Protein AF-A0A2N2INS2-F1 (afdb_monomer)

Sequence (76 aa):
DLMALAIGDRLVIDGQVVLEVTQIGKECHNAGCAIKKATGDCIMPKEGIFTKVIHGGVVKAGLAIEIERITQRQHG

Structure (mmCIF, N/CA/C/O backbone):
data_AF-A0A2N2INS2-F1
#
_entry.id   AF-A0A2N2INS2-F1
#
loop_
_atom_site.group_PDB
_atom_site.id
_atom_site.type_symbol
_atom_site.label_atom_id
_atom_site.label_alt_id
_atom_site.label_comp_id
_atom_site.label_asym_id
_atom_site.label_entity_id
_atom_site.label_seq_id
_atom_site.pdbx_PDB_ins_code
_atom_site.Cartn_x
_atom_site.Cartn_y
_atom_site.Cartn_z
_atom_site.occupancy
_atom_site.B_iso_or_equiv
_atom_site.auth_seq_id
_atom_site.auth_comp_id
_atom_site.auth_asym_id
_atom_site.auth_atom_id
_atom_site.pdbx_PDB_model_num
ATOM 1 N N . ASP A 1 1 ? -6.612 -10.502 -2.539 1.00 65.12 1 ASP A N 1
ATOM 2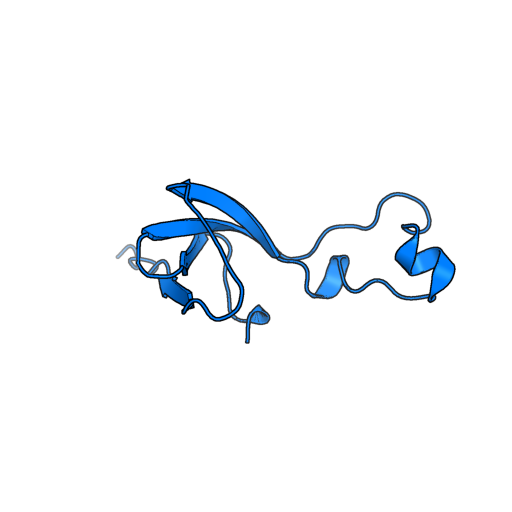 C CA . ASP A 1 1 ? -5.832 -9.964 -3.662 1.00 65.12 1 ASP A CA 1
ATOM 3 C C . ASP A 1 1 ? -5.768 -8.449 -3.513 1.00 65.12 1 ASP A C 1
ATOM 5 O O . ASP A 1 1 ? -6.819 -7.821 -3.447 1.00 65.12 1 ASP A O 1
ATOM 9 N N . LEU A 1 2 ? -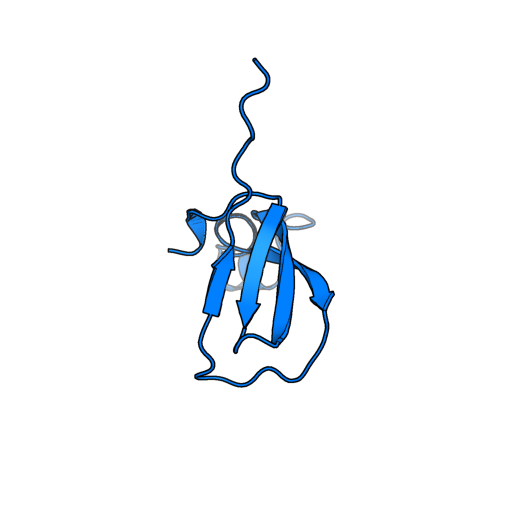4.564 -7.891 -3.364 1.00 70.50 2 LEU A N 1
ATOM 10 C CA . LEU A 1 2 ? -4.343 -6.446 -3.224 1.00 70.50 2 LEU A CA 1
ATOM 11 C C . LEU A 1 2 ? -4.634 -5.696 -4.535 1.00 70.50 2 LEU A C 1
ATOM 13 O O . LEU A 1 2 ? -4.983 -4.522 -4.489 1.00 70.50 2 LEU A O 1
ATOM 17 N N . MET A 1 3 ? -4.573 -6.373 -5.688 1.00 66.69 3 MET A N 1
ATOM 18 C CA . MET A 1 3 ? -4.859 -5.778 -7.001 1.00 66.69 3 MET A CA 1
ATOM 19 C C . MET A 1 3 ? -6.330 -5.379 -7.181 1.00 66.69 3 MET A C 1
ATOM 21 O O . MET A 1 3 ? -6.657 -4.628 -8.094 1.00 66.69 3 MET A O 1
ATOM 25 N N . ALA A 1 4 ? -7.223 -5.853 -6.308 1.00 81.69 4 ALA A N 1
ATOM 26 C CA . ALA A 1 4 ? -8.638 -5.487 -6.321 1.00 81.69 4 ALA A CA 1
ATOM 27 C C . ALA A 1 4 ? -8.941 -4.152 -5.611 1.00 81.69 4 ALA A C 1
ATOM 29 O O . ALA A 1 4 ? -10.105 -3.750 -5.571 1.00 81.69 4 ALA A O 1
ATOM 30 N N . LEU A 1 5 ? -7.934 -3.507 -5.013 1.00 88.19 5 LEU A N 1
ATOM 31 C CA . LEU A 1 5 ? -8.082 -2.209 -4.357 1.00 88.19 5 LEU A CA 1
ATOM 32 C C . LEU A 1 5 ? -8.174 -1.089 -5.394 1.00 88.19 5 LEU A C 1
ATOM 34 O O . LEU A 1 5 ? -7.436 -1.079 -6.377 1.00 88.19 5 LEU A O 1
ATOM 38 N N . ALA A 1 6 ? -9.046 -0.120 -5.142 1.00 91.62 6 ALA A N 1
ATOM 39 C CA . ALA A 1 6 ? -9.137 1.115 -5.906 1.00 91.62 6 ALA A CA 1
ATOM 40 C C . ALA A 1 6 ? -8.459 2.277 -5.165 1.00 91.62 6 ALA A C 1
ATOM 42 O O . ALA A 1 6 ? -8.338 2.280 -3.940 1.00 91.62 6 ALA A O 1
ATOM 43 N N . ILE A 1 7 ? -8.051 3.310 -5.910 1.00 93.38 7 ILE A N 1
ATOM 44 C CA . ILE A 1 7 ? -7.651 4.587 -5.304 1.00 93.38 7 ILE A CA 1
ATOM 45 C C . ILE A 1 7 ? -8.828 5.120 -4.479 1.00 93.38 7 ILE A C 1
ATOM 47 O O . ILE A 1 7 ? -9.930 5.262 -5.001 1.00 93.38 7 ILE A O 1
ATOM 51 N N . GLY A 1 8 ? -8.570 5.425 -3.209 1.00 94.88 8 GLY A N 1
ATOM 52 C CA . GLY A 1 8 ? -9.551 5.869 -2.223 1.00 94.88 8 GLY A CA 1
ATOM 53 C C . GLY A 1 8 ? -10.090 4.766 -1.306 1.00 94.88 8 GLY A C 1
ATOM 54 O O . GLY A 1 8 ? -10.648 5.102 -0.261 1.00 94.88 8 GLY A O 1
ATOM 55 N N . ASP A 1 9 ? -9.888 3.482 -1.625 1.00 95.62 9 ASP A N 1
ATOM 56 C CA . ASP A 1 9 ? -10.166 2.402 -0.670 1.00 95.62 9 ASP A CA 1
ATOM 57 C C . ASP A 1 9 ? -9.279 2.552 0.570 1.00 95.62 9 ASP A C 1
ATOM 59 O O . ASP A 1 9 ? -8.162 3.083 0.505 1.00 95.62 9 ASP A O 1
ATOM 63 N N . ARG A 1 10 ? -9.767 2.067 1.715 1.00 96.00 10 ARG A N 1
ATOM 64 C CA . ARG A 1 10 ? -9.023 2.113 2.974 1.00 96.00 10 ARG A CA 1
ATOM 65 C C . ARG A 1 10 ? -8.678 0.724 3.470 1.00 96.00 10 ARG A C 1
ATOM 67 O O . ARG A 1 10 ? -9.496 -0.190 3.444 1.00 96.00 10 ARG A O 1
ATOM 74 N N . LEU A 1 11 ? -7.451 0.604 3.953 1.00 95.50 11 LEU A N 1
ATOM 75 C CA . LEU A 1 11 ? -6.953 -0.535 4.700 1.00 95.50 11 LEU A CA 1
ATOM 76 C C . LEU A 1 11 ? -7.016 -0.183 6.181 1.00 95.50 11 LEU A C 1
ATOM 78 O O . LEU A 1 11 ? -6.349 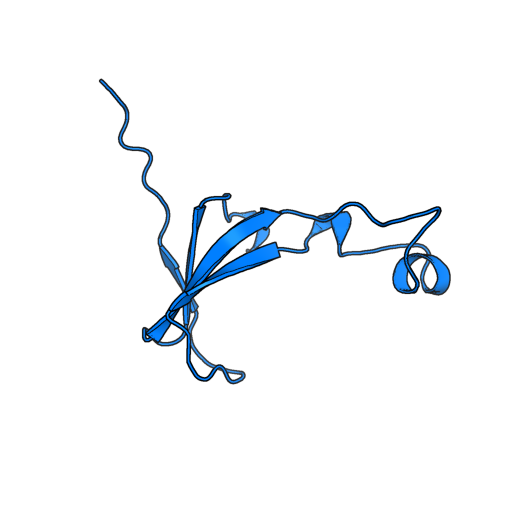0.757 6.625 1.00 95.50 11 LEU A O 1
ATOM 82 N N . VAL A 1 12 ? -7.812 -0.939 6.926 1.00 96.50 12 VAL A N 1
ATOM 83 C CA . VAL A 1 12 ? -7.941 -0.814 8.376 1.00 96.50 12 VAL A CA 1
ATOM 84 C C . VAL A 1 12 ? -7.170 -1.960 9.013 1.00 96.50 12 VAL A C 1
ATOM 86 O O . VAL A 1 12 ? -7.493 -3.126 8.801 1.00 96.50 12 VAL A O 1
ATOM 89 N N . ILE A 1 13 ? -6.118 -1.639 9.760 1.00 97.12 13 ILE A N 1
ATOM 90 C CA . ILE A 1 13 ? -5.250 -2.626 10.405 1.00 97.12 13 ILE A CA 1
ATOM 91 C C . ILE A 1 13 ? -5.598 -2.679 11.890 1.00 97.12 13 ILE A C 1
ATOM 93 O O . ILE A 1 13 ? -5.491 -1.668 12.592 1.00 97.12 13 ILE A O 1
ATOM 97 N N . ASP A 1 14 ? -6.018 -3.861 12.345 1.00 96.62 14 ASP A N 1
ATOM 98 C CA . ASP A 1 14 ? -6.415 -4.154 13.733 1.00 96.62 14 ASP A CA 1
ATOM 99 C C . ASP A 1 14 ? -7.442 -3.156 14.311 1.00 96.62 14 ASP A C 1
ATOM 101 O O . ASP A 1 14 ? -7.406 -2.805 15.488 1.00 96.62 14 ASP A O 1
ATOM 105 N N . GLY A 1 15 ? -8.325 -2.622 13.457 1.00 94.69 15 GLY A N 1
ATOM 106 C CA . GLY A 1 15 ? -9.350 -1.642 13.839 1.00 94.69 15 GLY A CA 1
ATOM 107 C C . GLY A 1 15 ? -8.829 -0.257 14.252 1.00 94.69 15 GLY A C 1
ATOM 108 O O . GLY A 1 15 ? -9.622 0.571 14.694 1.00 94.69 15 GLY A O 1
ATOM 109 N N . GLN A 1 16 ? -7.522 0.011 14.139 1.00 95.25 16 GLN A N 1
ATOM 110 C CA . GLN A 1 16 ? -6.904 1.244 14.646 1.00 95.25 16 GLN A CA 1
ATOM 111 C C . GLN A 1 16 ? -6.201 2.048 13.557 1.00 95.25 16 GLN A C 1
ATOM 113 O O . GLN A 1 16 ? -6.475 3.234 13.385 1.00 95.25 16 GLN A O 1
ATOM 118 N N . VAL A 1 17 ? -5.281 1.426 12.818 1.00 98.19 17 VAL A N 1
ATOM 119 C CA 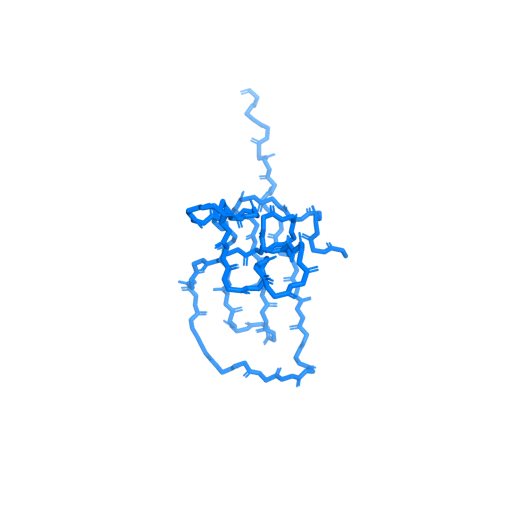. VAL A 1 17 ? -4.502 2.138 11.798 1.00 98.19 17 VAL A CA 1
ATOM 120 C C . VAL A 1 17 ? -5.305 2.186 10.511 1.00 98.19 17 VAL A C 1
ATOM 122 O O . VAL A 1 17 ? -5.755 1.151 10.028 1.00 98.19 17 VAL A O 1
ATOM 125 N N . VAL A 1 18 ? -5.453 3.377 9.935 1.00 97.75 18 VAL A N 1
ATOM 126 C CA . VAL A 1 18 ? -6.218 3.583 8.701 1.00 97.75 18 VAL A CA 1
ATOM 127 C C . VAL A 1 18 ? -5.306 4.157 7.630 1.00 97.75 18 VAL A C 1
ATOM 129 O O . VAL A 1 18 ? -4.756 5.253 7.787 1.00 97.75 18 VAL A O 1
ATOM 132 N N . LEU A 1 19 ? -5.169 3.424 6.529 1.00 97.62 19 LEU A N 1
ATOM 133 C CA . LEU A 1 19 ? -4.376 3.799 5.363 1.00 97.62 19 LEU A CA 1
ATOM 134 C C . LEU A 1 19 ? -5.291 3.925 4.144 1.00 97.62 19 LEU A C 1
ATOM 136 O O . LEU A 1 19 ? -6.002 2.988 3.814 1.00 97.62 19 LEU A O 1
ATOM 140 N N . GLU A 1 20 ? -5.270 5.062 3.460 1.00 97.12 20 GLU A N 1
ATOM 141 C CA . GLU A 1 20 ? -6.072 5.309 2.254 1.00 97.12 20 GLU A CA 1
ATOM 142 C C . GLU A 1 20 ? -5.201 5.138 1.014 1.00 97.12 20 GLU A C 1
ATOM 144 O O . GLU A 1 20 ? -4.143 5.762 0.924 1.00 97.12 20 GLU A O 1
ATOM 149 N N . VAL A 1 21 ? -5.627 4.306 0.065 1.00 95.25 21 VAL A N 1
ATOM 150 C CA . VAL A 1 21 ? -4.897 4.063 -1.183 1.00 95.25 21 VAL A CA 1
ATOM 151 C C . VAL A 1 21 ? -4.876 5.335 -2.022 1.00 95.25 21 VAL A C 1
ATOM 153 O O . VAL A 1 21 ? -5.918 5.880 -2.374 1.00 95.25 21 VAL A O 1
ATOM 156 N N . THR A 1 22 ? -3.683 5.801 -2.377 1.00 94.38 22 THR A N 1
ATOM 157 C CA . THR A 1 22 ? -3.484 7.005 -3.197 1.00 94.38 22 THR A CA 1
ATOM 158 C C . THR A 1 22 ? -2.911 6.694 -4.571 1.00 94.38 22 THR A C 1
ATOM 160 O O . THR A 1 22 ? -3.088 7.488 -5.492 1.00 94.38 22 THR A O 1
ATOM 163 N N . GLN A 1 23 ? -2.231 5.556 -4.726 1.00 92.12 23 GLN A N 1
ATOM 164 C CA . GLN A 1 23 ? -1.607 5.174 -5.988 1.00 92.12 23 GLN A CA 1
ATOM 165 C C . GLN A 1 23 ? -1.462 3.654 -6.097 1.00 92.12 23 GLN A C 1
ATOM 167 O O . GLN A 1 23 ? -1.136 2.982 -5.116 1.00 92.12 23 GLN A O 1
ATOM 172 N N . ILE A 1 24 ? -1.653 3.137 -7.312 1.00 89.94 24 ILE A N 1
ATOM 173 C CA . ILE A 1 24 ? -1.423 1.738 -7.683 1.00 89.94 24 ILE A CA 1
ATOM 174 C C . ILE A 1 24 ? -0.353 1.716 -8.771 1.00 89.94 24 ILE A C 1
ATOM 176 O O . ILE A 1 24 ? -0.461 2.419 -9.775 1.00 89.94 24 ILE A O 1
ATOM 180 N N . GLY A 1 25 ? 0.692 0.931 -8.544 1.00 87.25 25 GLY A N 1
ATOM 181 C CA . GLY A 1 25 ? 1.926 0.955 -9.311 1.00 87.25 25 GLY A CA 1
ATOM 182 C C . GLY A 1 25 ? 2.725 2.237 -9.078 1.00 87.25 25 GLY A C 1
ATOM 183 O O . GLY A 1 25 ? 2.226 3.255 -8.602 1.00 87.25 25 GLY A O 1
ATOM 184 N N . LYS A 1 26 ? 4.009 2.215 -9.421 1.00 82.25 26 LYS A N 1
ATOM 185 C CA . LYS A 1 26 ? 4.827 3.426 -9.533 1.00 82.25 26 LYS A CA 1
ATOM 186 C C . LYS A 1 26 ? 5.762 3.316 -10.717 1.00 82.25 26 LYS A C 1
ATOM 188 O O . LYS A 1 26 ? 6.487 2.327 -10.835 1.00 82.25 26 LYS A O 1
ATOM 193 N N . GLU A 1 27 ? 5.787 4.351 -11.551 1.00 77.81 27 GLU A N 1
ATOM 194 C CA . GLU A 1 27 ? 6.768 4.444 -12.627 1.00 77.81 27 GLU A CA 1
ATOM 195 C C . GLU A 1 27 ? 8.183 4.301 -12.058 1.00 77.81 27 GLU A C 1
ATOM 197 O O . GLU A 1 27 ? 8.584 4.974 -11.104 1.00 77.81 27 GLU A O 1
ATOM 202 N N . CYS A 1 28 ? 8.952 3.374 -12.625 1.00 75.38 28 CYS A N 1
ATOM 203 C CA . CYS A 1 28 ? 10.360 3.256 -12.284 1.00 75.38 28 CYS A CA 1
ATOM 204 C C . CYS A 1 28 ? 11.108 4.464 -12.844 1.00 75.38 28 CYS A C 1
ATOM 206 O O . CYS A 1 28 ? 11.022 4.753 -14.032 1.00 75.38 28 CYS A O 1
ATOM 208 N N . HIS A 1 29 ? 11.882 5.139 -12.000 1.00 69.56 29 HIS A N 1
ATOM 209 C CA . HIS A 1 29 ? 12.672 6.286 -12.433 1.00 69.56 29 HIS A CA 1
ATOM 210 C C . HIS A 1 29 ? 13.874 5.831 -13.295 1.00 69.56 29 HIS A C 1
ATOM 212 O O . HIS A 1 29 ? 14.468 4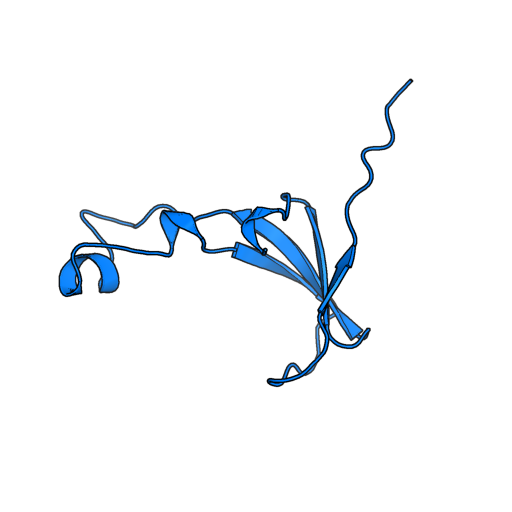.777 -13.029 1.00 69.56 29 HIS A O 1
ATOM 218 N N . ASN A 1 30 ? 14.293 6.668 -14.259 1.00 64.06 30 ASN A N 1
ATOM 219 C CA . ASN A 1 30 ? 15.431 6.447 -15.174 1.00 64.06 30 ASN A CA 1
ATOM 220 C C . ASN A 1 30 ? 15.288 5.178 -16.049 1.00 64.06 30 ASN A C 1
ATOM 222 O O . ASN A 1 30 ? 14.228 4.567 -16.114 1.00 64.06 30 ASN A O 1
ATOM 226 N N . ALA A 1 31 ? 16.372 4.724 -16.694 1.00 68.44 31 ALA A N 1
ATOM 227 C CA . ALA A 1 31 ? 16.415 3.453 -17.440 1.00 68.44 31 ALA A CA 1
ATOM 228 C C . ALA A 1 31 ? 16.120 2.186 -16.582 1.00 68.44 31 ALA A C 1
ATOM 230 O O . ALA A 1 31 ? 16.144 1.068 -17.093 1.00 68.44 31 ALA A O 1
ATOM 231 N N . GLY A 1 32 ? 15.842 2.338 -15.279 1.00 68.38 32 GLY A N 1
ATOM 232 C CA . GLY A 1 32 ? 15.493 1.276 -14.334 1.00 68.38 32 GLY A CA 1
ATOM 233 C C . GLY A 1 32 ? 15.968 1.578 -12.908 1.00 68.38 32 GLY A C 1
ATOM 234 O O . GLY A 1 32 ? 17.056 2.129 -12.714 1.00 68.38 32 GLY A O 1
ATOM 235 N N . CYS A 1 33 ? 15.175 1.198 -11.899 1.00 78.62 33 CYS A N 1
ATOM 236 C CA . CYS A 1 33 ? 15.575 1.269 -10.488 1.00 78.62 33 CYS A CA 1
ATOM 237 C C . CYS A 1 33 ? 16.654 0.215 -10.155 1.00 78.62 33 CYS A C 1
ATOM 239 O O . CYS A 1 33 ? 16.917 -0.680 -10.958 1.00 78.62 33 CYS A O 1
ATOM 241 N N . ALA A 1 34 ? 17.272 0.296 -8.969 1.00 82.81 34 ALA A N 1
ATOM 242 C CA . ALA A 1 34 ? 18.312 -0.654 -8.548 1.00 82.81 34 ALA A CA 1
ATOM 243 C C . ALA A 1 34 ? 17.844 -2.120 -8.621 1.00 82.81 34 ALA A C 1
ATOM 245 O O . ALA A 1 34 ? 18.603 -2.977 -9.060 1.00 82.81 34 ALA A O 1
ATOM 246 N N . ILE A 1 35 ? 16.572 -2.378 -8.287 1.00 79.94 35 ILE A N 1
ATOM 247 C CA . ILE A 1 35 ? 15.957 -3.708 -8.389 1.00 79.94 35 ILE A CA 1
ATOM 248 C C . ILE A 1 35 ? 15.917 -4.154 -9.855 1.00 79.94 35 ILE A C 1
ATOM 250 O O . ILE A 1 35 ? 16.531 -5.158 -10.188 1.00 79.94 35 ILE A O 1
ATOM 254 N N . LYS A 1 36 ? 15.312 -3.358 -10.753 1.00 81.94 36 LYS A N 1
ATOM 255 C CA . LYS A 1 36 ? 15.232 -3.673 -12.192 1.00 81.94 36 LYS A CA 1
ATOM 256 C C . LYS A 1 36 ? 16.607 -3.906 -12.818 1.00 81.94 36 LYS A C 1
ATOM 258 O O . LYS A 1 36 ? 16.756 -4.767 -13.672 1.00 81.94 36 LYS A O 1
ATOM 263 N N . LYS A 1 37 ? 17.613 -3.128 -12.415 1.00 81.69 37 LYS A N 1
ATOM 264 C CA . LYS A 1 37 ? 18.988 -3.283 -12.907 1.00 81.69 37 LYS A CA 1
ATOM 265 C C . LYS A 1 37 ? 19.631 -4.588 -12.438 1.00 81.69 37 LYS A C 1
ATOM 267 O O . LYS A 1 37 ? 20.398 -5.170 -13.191 1.00 81.69 37 LYS A O 1
ATOM 272 N N . ALA A 1 38 ? 19.330 -5.028 -11.218 1.00 83.69 38 ALA A N 1
ATOM 273 C CA . ALA A 1 38 ? 19.880 -6.253 -10.651 1.00 83.69 38 ALA A CA 1
ATOM 274 C C . ALA A 1 38 ? 19.168 -7.519 -11.155 1.00 83.69 38 ALA A C 1
ATOM 276 O O . ALA A 1 38 ? 19.817 -8.536 -11.370 1.00 83.69 38 ALA A O 1
ATOM 277 N N . THR A 1 39 ? 17.847 -7.467 -11.338 1.00 84.31 39 THR A N 1
ATOM 278 C CA . THR A 1 39 ? 17.016 -8.652 -11.622 1.00 84.31 39 THR A CA 1
ATOM 279 C C . THR A 1 39 ? 16.422 -8.670 -13.031 1.00 84.31 39 THR A C 1
ATOM 281 O O . THR A 1 39 ? 15.837 -9.670 -13.431 1.00 84.31 39 THR A O 1
ATOM 284 N N . GLY A 1 40 ? 16.517 -7.570 -13.781 1.00 83.94 40 GLY A N 1
ATOM 285 C CA . GLY A 1 40 ? 15.860 -7.386 -15.080 1.00 83.94 40 GLY A CA 1
ATOM 286 C C . GLY A 1 40 ? 14.383 -6.976 -14.995 1.00 83.94 40 GLY A C 1
ATOM 287 O O . GLY A 1 40 ? 13.853 -6.433 -15.964 1.00 83.94 40 GLY A O 1
ATOM 288 N N . ASP A 1 41 ? 13.727 -7.153 -13.842 1.00 80.81 41 ASP A N 1
ATOM 289 C CA . ASP A 1 41 ? 12.305 -6.847 -13.644 1.00 80.81 41 ASP A CA 1
ATOM 290 C C . ASP A 1 41 ? 12.050 -6.094 -12.331 1.00 80.81 41 ASP A C 1
ATOM 292 O O . ASP A 1 41 ? 12.771 -6.235 -11.345 1.00 80.81 41 ASP A O 1
ATOM 296 N N . CYS A 1 42 ? 11.007 -5.269 -12.302 1.00 81.94 42 CYS A N 1
ATOM 297 C CA . CYS A 1 42 ? 10.589 -4.582 -11.090 1.00 81.94 42 CYS A CA 1
ATOM 298 C C . CYS A 1 42 ? 9.109 -4.812 -10.834 1.00 81.94 42 CYS A C 1
ATOM 300 O O . CYS A 1 42 ? 8.267 -4.534 -11.685 1.00 81.94 42 CYS A O 1
ATOM 302 N N . ILE A 1 43 ? 8.809 -5.256 -9.617 1.00 82.31 43 ILE A N 1
ATOM 303 C CA . ILE A 1 43 ? 7.443 -5.468 -9.148 1.00 82.31 43 ILE A CA 1
ATOM 304 C C . ILE A 1 43 ? 6.729 -4.145 -8.831 1.00 82.31 43 ILE A C 1
ATOM 306 O O . ILE A 1 43 ? 5.512 -4.060 -8.928 1.00 82.31 43 ILE A O 1
ATOM 310 N N . MET A 1 44 ? 7.478 -3.077 -8.520 1.00 83.69 44 MET A N 1
ATOM 311 C CA . MET A 1 44 ? 6.913 -1.798 -8.066 1.00 83.69 44 MET A CA 1
ATOM 312 C C . MET A 1 44 ? 5.964 -1.120 -9.070 1.00 83.69 44 MET A C 1
ATOM 314 O O . MET A 1 44 ? 4.921 -0.641 -8.629 1.00 83.69 44 MET A O 1
ATOM 318 N N . PRO A 1 45 ? 6.249 -1.074 -10.388 1.00 82.75 45 PRO A N 1
ATOM 319 C CA . PRO A 1 45 ? 5.282 -0.599 -11.378 1.00 82.75 45 PRO A CA 1
ATOM 320 C C . PRO A 1 45 ? 4.024 -1.458 -11.489 1.00 82.75 45 PRO A C 1
ATOM 322 O O . PRO A 1 45 ? 2.992 -0.937 -11.890 1.00 82.75 45 PRO A O 1
ATOM 325 N N . LYS A 1 46 ? 4.119 -2.754 -11.176 1.00 80.56 46 LYS A N 1
ATOM 326 C CA . LYS A 1 46 ? 3.058 -3.732 -11.434 1.00 80.56 46 LYS A CA 1
ATOM 327 C C . LYS A 1 46 ? 2.114 -3.887 -10.246 1.00 80.56 46 LYS A C 1
ATOM 329 O O . LYS A 1 46 ? 0.909 -3.890 -10.436 1.00 80.56 46 LYS A O 1
ATOM 334 N N . GLU A 1 47 ? 2.664 -3.993 -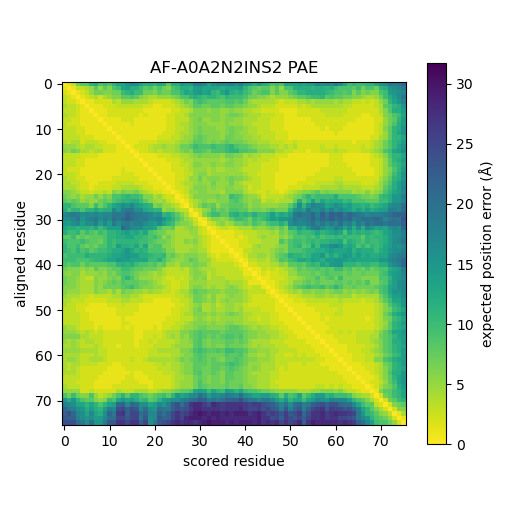9.038 1.00 83.62 47 GLU A N 1
ATOM 335 C CA . GLU A 1 47 ? 1.900 -4.430 -7.861 1.00 83.62 47 GLU A CA 1
ATOM 336 C C . GLU A 1 47 ? 2.038 -3.505 -6.644 1.00 83.62 47 GLU A C 1
ATOM 338 O O . GLU A 1 47 ? 1.375 -3.709 -5.629 1.00 83.62 47 GLU A O 1
ATOM 343 N N . GLY A 1 48 ? 2.903 -2.488 -6.706 1.00 87.31 48 GLY A N 1
ATOM 344 C CA . GLY A 1 48 ? 3.114 -1.587 -5.574 1.00 87.31 48 GLY A CA 1
ATOM 345 C C . GLY A 1 48 ? 1.855 -0.785 -5.246 1.00 87.31 48 GLY A C 1
ATOM 346 O O . GLY A 1 48 ? 1.297 -0.144 -6.127 1.00 87.31 48 GLY A O 1
ATOM 347 N N . ILE A 1 49 ? 1.435 -0.761 -3.983 1.00 90.88 49 ILE A N 1
ATOM 348 C CA . ILE A 1 49 ? 0.335 0.092 -3.515 1.00 90.88 49 ILE A CA 1
ATOM 349 C C . ILE A 1 49 ? 0.900 1.135 -2.568 1.00 90.88 49 ILE A C 1
ATOM 351 O O . ILE A 1 49 ? 1.673 0.819 -1.663 1.00 90.88 49 ILE A O 1
ATOM 355 N N . PHE A 1 50 ? 0.512 2.385 -2.785 1.00 92.31 50 PHE A N 1
ATOM 356 C CA . PHE A 1 50 ? 0.911 3.501 -1.945 1.00 92.31 50 PHE A CA 1
ATOM 357 C C . PHE A 1 50 ? -0.311 4.074 -1.261 1.00 92.31 50 PHE A C 1
ATOM 359 O O . PHE A 1 50 ? -1.388 4.184 -1.851 1.00 92.31 50 PHE A O 1
ATOM 366 N N . THR A 1 51 ? -0.117 4.445 -0.004 1.00 95.69 51 THR A N 1
ATOM 367 C CA . 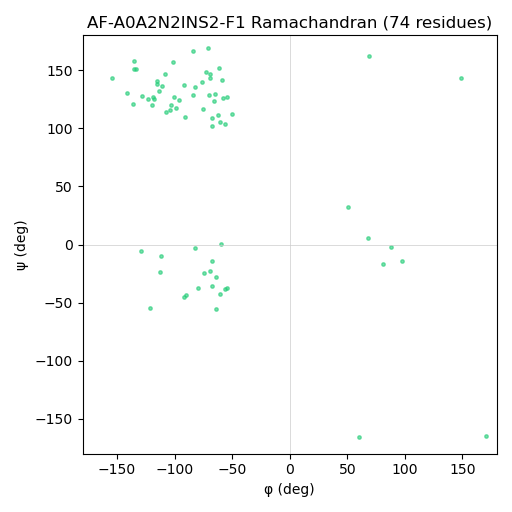THR A 1 51 ? -1.191 4.906 0.855 1.00 95.69 51 THR A CA 1
ATOM 368 C C . THR A 1 51 ? -0.797 6.163 1.608 1.00 95.69 51 THR A C 1
ATOM 370 O O . THR A 1 51 ? 0.363 6.354 1.975 1.00 95.69 51 THR A O 1
ATOM 373 N N . LYS A 1 52 ? -1.791 6.979 1.922 1.00 97.19 52 LYS A N 1
ATOM 374 C CA . LYS A 1 52 ? -1.726 8.073 2.889 1.00 97.19 52 LYS A CA 1
ATOM 375 C C . LYS A 1 52 ? -2.168 7.552 4.257 1.00 97.19 52 LYS A C 1
ATOM 377 O O . LYS A 1 52 ? -3.167 6.844 4.351 1.00 97.19 52 LYS A O 1
ATOM 382 N N . VAL A 1 53 ? -1.460 7.934 5.318 1.00 97.81 53 VAL A N 1
ATOM 383 C CA . VAL A 1 53 ? -1.886 7.636 6.693 1.00 97.81 53 VAL A CA 1
ATOM 384 C C . VAL A 1 53 ? -3.040 8.568 7.060 1.00 97.81 53 VAL A C 1
ATOM 386 O O . VAL A 1 53 ? -2.864 9.785 7.093 1.00 97.81 53 VAL A O 1
ATOM 389 N N . ILE A 1 54 ? -4.219 8.001 7.313 1.00 98.00 54 ILE A N 1
ATOM 390 C CA . ILE A 1 54 ? -5.397 8.726 7.814 1.00 98.00 54 ILE A CA 1
ATOM 391 C C . ILE A 1 54 ? -5.407 8.712 9.338 1.00 98.00 54 ILE A C 1
ATOM 393 O O . ILE A 1 54 ? -5.645 9.741 9.966 1.00 98.00 54 ILE A O 1
ATOM 397 N N . HIS A 1 55 ? -5.099 7.554 9.923 1.00 98.00 55 HIS A N 1
ATOM 398 C CA . HIS A 1 55 ? -4.926 7.380 11.358 1.00 98.00 55 HIS A CA 1
ATOM 399 C C . HIS A 1 55 ? -3.689 6.520 11.615 1.00 98.00 55 HIS A C 1
ATOM 401 O O . HIS A 1 55 ? -3.593 5.405 11.103 1.00 98.00 55 HIS A O 1
ATOM 407 N N . GLY A 1 56 ? -2.718 7.068 12.349 1.00 97.50 56 GLY A N 1
ATOM 408 C CA . GLY A 1 56 ? -1.454 6.396 12.652 1.00 97.50 56 GLY A CA 1
ATOM 409 C C . GLY A 1 56 ? -1.551 5.454 13.851 1.00 97.50 56 GLY A C 1
ATOM 410 O O . GLY A 1 56 ? -2.496 5.515 14.628 1.00 97.50 56 GLY A O 1
ATOM 411 N N . GLY A 1 57 ? -0.543 4.602 14.022 1.00 96.31 57 GLY A N 1
ATOM 412 C CA . GLY A 1 57 ? -0.457 3.668 15.143 1.00 96.31 57 GLY A CA 1
ATOM 413 C C . GLY A 1 57 ? 0.673 2.661 14.953 1.00 96.31 57 GLY A C 1
ATOM 414 O O . GLY A 1 57 ? 1.553 2.853 14.112 1.00 96.31 57 GLY A O 1
ATOM 415 N N . VAL A 1 58 ? 0.654 1.589 15.744 1.00 96.31 58 VAL A N 1
ATOM 416 C CA . VAL A 1 58 ? 1.678 0.538 15.702 1.00 96.31 58 VAL A CA 1
ATOM 417 C C . VAL A 1 58 ? 1.195 -0.611 14.827 1.00 96.31 58 VAL A C 1
ATOM 419 O O . VAL A 1 58 ? 0.153 -1.200 15.089 1.00 96.31 58 VAL A O 1
ATOM 422 N N . VAL A 1 59 ? 1.986 -0.966 13.815 1.00 95.94 59 VAL A N 1
ATOM 423 C CA . VAL A 1 59 ? 1.731 -2.126 12.954 1.00 95.94 59 VAL A CA 1
ATOM 424 C C . VAL A 1 59 ? 2.781 -3.195 13.231 1.00 95.94 59 VAL A C 1
ATOM 426 O O . VAL A 1 59 ? 3.971 -2.899 13.338 1.00 95.94 59 VAL A O 1
ATOM 429 N N . LYS A 1 60 ? 2.343 -4.450 13.331 1.00 96.25 60 LYS A N 1
ATOM 430 C CA . LYS A 1 60 ? 3.208 -5.629 13.446 1.00 96.25 60 LYS A CA 1
ATOM 431 C C . LYS A 1 60 ? 2.716 -6.735 12.519 1.00 96.25 60 LYS A C 1
ATOM 433 O O . LYS A 1 60 ? 1.547 -6.763 12.137 1.00 96.25 60 LYS A O 1
ATOM 438 N N . ALA A 1 61 ? 3.607 -7.658 12.168 1.00 97.00 61 ALA A N 1
ATOM 439 C CA . ALA A 1 61 ? 3.225 -8.836 11.399 1.00 97.00 61 ALA A CA 1
ATOM 440 C C . ALA A 1 61 ? 2.152 -9.650 12.145 1.00 97.00 61 ALA A C 1
ATOM 442 O O . ALA A 1 61 ? 2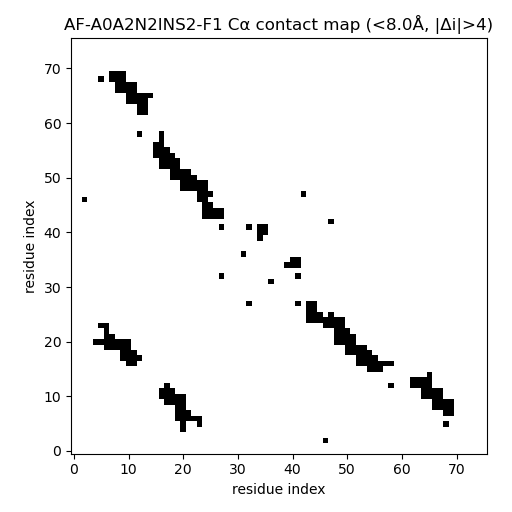.204 -9.786 13.369 1.00 97.00 61 ALA A O 1
ATOM 443 N N . GLY A 1 62 ? 1.189 -10.186 11.393 1.00 96.50 62 GLY A N 1
ATOM 444 C CA . GLY A 1 62 ? 0.083 -10.986 11.925 1.00 96.50 62 GLY A CA 1
ATOM 445 C C . GLY A 1 62 ? -1.153 -10.192 12.359 1.00 96.50 62 GLY A C 1
ATOM 446 O O . GLY A 1 62 ? -2.131 -10.815 12.758 1.00 96.50 62 GLY A O 1
ATOM 447 N N . LEU A 1 63 ? -1.144 -8.856 12.274 1.00 96.75 63 LEU A N 1
ATOM 448 C CA . LEU A 1 63 ? -2.363 -8.065 12.465 1.00 96.75 63 LEU A CA 1
ATOM 449 C C . LEU A 1 63 ? -3.341 -8.266 11.305 1.00 96.75 63 LEU A C 1
ATOM 451 O O . LEU A 1 63 ? -2.932 -8.385 10.147 1.00 96.75 63 LEU A O 1
ATOM 455 N N . ALA A 1 64 ? -4.633 -8.279 11.629 1.00 96.00 64 ALA A N 1
ATOM 456 C CA . ALA A 1 64 ? -5.694 -8.372 10.637 1.00 96.00 64 ALA A CA 1
ATOM 457 C C . ALA A 1 64 ? -5.787 -7.082 9.813 1.00 96.00 64 ALA A C 1
ATOM 459 O O . ALA A 1 64 ? -5.547 -5.987 10.326 1.00 96.00 64 ALA A O 1
ATOM 460 N N . ILE A 1 65 ? -6.151 -7.231 8.538 1.00 95.12 65 ILE A N 1
ATOM 461 C CA . ILE A 1 65 ? -6.396 -6.121 7.618 1.00 95.12 65 ILE A CA 1
ATOM 462 C C . ILE A 1 65 ? -7.811 -6.267 7.070 1.00 95.12 65 ILE A C 1
ATOM 464 O O . ILE A 1 65 ? -8.148 -7.293 6.477 1.00 95.12 65 ILE A O 1
ATOM 468 N N . GLU A 1 66 ? -8.606 -5.221 7.232 1.00 95.00 66 GLU A N 1
ATOM 469 C CA . GLU A 1 66 ? -9.935 -5.083 6.652 1.00 95.00 66 GLU A CA 1
ATOM 470 C C . GLU A 1 66 ? -9.905 -4.045 5.527 1.00 95.00 66 GLU A C 1
ATOM 472 O O . GLU A 1 66 ? -9.133 -3.083 5.567 1.00 95.00 66 GLU A O 1
ATOM 477 N N . ILE A 1 67 ? -10.729 -4.257 4.500 1.00 94.25 67 ILE A N 1
ATOM 478 C CA . ILE A 1 67 ? -10.846 -3.343 3.361 1.00 94.25 67 ILE A CA 1
ATOM 479 C C . ILE A 1 67 ? -12.184 -2.619 3.465 1.00 94.25 67 ILE A C 1
ATOM 481 O O . ILE A 1 67 ? -13.239 -3.228 3.275 1.00 94.25 67 ILE A O 1
ATOM 485 N N . GLU A 1 68 ? -12.139 -1.311 3.684 1.00 94.12 68 GLU A N 1
ATOM 486 C CA . GLU A 1 68 ? -13.296 -0.438 3.522 1.00 94.12 68 GLU A CA 1
ATOM 487 C C . GLU A 1 68 ? -13.305 0.100 2.093 1.00 94.12 68 GLU A C 1
ATOM 489 O O . GLU A 1 68 ? -12.465 0.920 1.709 1.00 94.12 68 GLU A O 1
ATOM 494 N N . ARG A 1 69 ? -14.262 -0.373 1.291 1.00 92.62 69 ARG A N 1
ATOM 495 C CA . ARG A 1 69 ? -14.429 0.121 -0.074 1.00 92.62 69 ARG A CA 1
ATOM 496 C C . ARG A 1 69 ? -15.221 1.410 -0.085 1.00 92.62 69 ARG A C 1
ATOM 498 O O . ARG A 1 69 ? -16.286 1.498 0.529 1.00 92.62 69 ARG A O 1
ATOM 505 N N . ILE A 1 70 ? -14.763 2.377 -0.867 1.00 81.44 70 ILE A N 1
ATOM 506 C CA . ILE A 1 70 ? -15.602 3.523 -1.210 1.00 81.44 70 ILE A CA 1
ATOM 507 C C . ILE A 1 70 ? -16.745 3.030 -2.097 1.00 81.44 70 ILE A C 1
ATOM 509 O O . ILE A 1 70 ? -16.590 2.793 -3.292 1.00 81.44 70 ILE A O 1
ATOM 513 N N . THR A 1 71 ? -17.934 2.873 -1.519 1.00 67.19 71 THR A N 1
ATOM 514 C CA . THR A 1 71 ? -19.150 2.737 -2.318 1.00 67.19 71 THR A CA 1
ATOM 515 C C . THR A 1 71 ? -19.309 4.029 -3.110 1.00 67.19 71 THR A C 1
ATOM 517 O O . THR A 1 71 ? -19.585 5.078 -2.518 1.00 67.19 71 THR A O 1
ATOM 520 N N . GLN A 1 72 ? -19.140 3.979 -4.434 1.00 53.22 72 GLN A N 1
ATOM 521 C CA . GLN A 1 72 ? -19.643 5.037 -5.300 1.00 53.22 72 GLN A CA 1
ATOM 522 C C . GLN A 1 72 ? -21.141 5.144 -5.013 1.00 53.22 72 GLN A C 1
ATOM 524 O O . GLN A 1 72 ? -21.923 4.285 -5.420 1.00 53.22 72 GLN A O 1
ATOM 529 N N . ARG A 1 73 ? -21.558 6.166 -4.257 1.00 52.38 73 ARG A N 1
ATOM 530 C CA . ARG A 1 73 ? -22.957 6.576 -4.267 1.00 52.38 73 ARG A CA 1
ATOM 531 C C . ARG A 1 73 ? -23.225 6.969 -5.710 1.00 52.3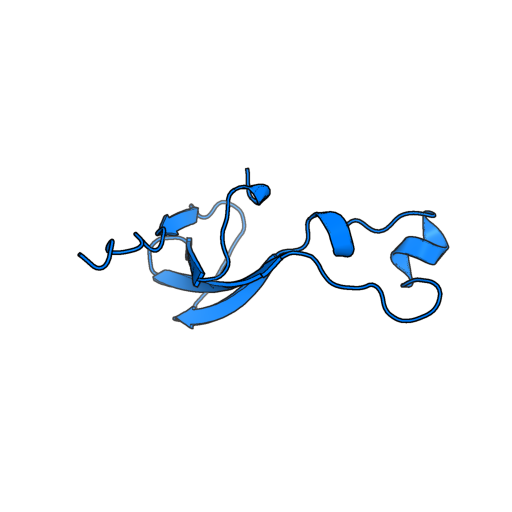8 73 ARG A C 1
ATOM 533 O O . ARG A 1 73 ? -22.701 7.982 -6.168 1.00 52.38 73 ARG A O 1
ATOM 540 N N . GLN A 1 74 ? -23.946 6.108 -6.425 1.00 46.66 74 GLN A N 1
ATOM 541 C CA . GLN A 1 74 ? -24.500 6.424 -7.728 1.00 46.66 74 GLN A CA 1
ATOM 542 C C . GLN A 1 74 ? -25.232 7.753 -7.569 1.00 46.66 74 GLN A C 1
ATOM 544 O O . GLN A 1 74 ? -26.175 7.859 -6.784 1.00 46.66 74 GLN A O 1
ATOM 549 N N . HIS A 1 75 ? -24.707 8.787 -8.215 1.00 43.66 75 HIS A N 1
ATOM 550 C CA . HIS A 1 75 ? -25.440 10.025 -8.378 1.00 43.66 75 HIS A CA 1
ATOM 551 C C . HIS A 1 75 ? -26.595 9.676 -9.317 1.00 43.66 75 HIS A C 1
ATOM 553 O O . HIS A 1 75 ? -26.353 9.310 -10.470 1.00 43.66 75 HIS A O 1
ATOM 559 N N . GLY A 1 76 ? -27.803 9.639 -8.754 1.00 38.00 76 GLY A N 1
ATOM 560 C CA . GLY A 1 76 ? -29.042 9.679 -9.522 1.00 38.00 76 GLY A CA 1
ATOM 561 C C . GLY A 1 76 ? -29.253 11.045 -10.151 1.00 38.00 76 GLY A C 1
ATOM 562 O O . GLY A 1 76 ? -28.575 12.007 -9.719 1.00 38.00 76 GLY A O 1
#

Secondary structure (DSSP, 8-state):
-GGGPPTT-EEEETTTEEEEEEEES-PPPTT--HHHHHHS--SHHHH-EEEEEEE-----TT--EEEE--------

Solvent-accessible surface area (backbone atoms only — not comparable to full-atom values): 4777 Å² total; per-residue (Å²): 121,79,86,78,63,51,78,62,22,31,43,32,38,71,86,59,27,31,32,31,30,71,40,76,30,42,87,65,57,77,104,47,39,76,57,23,70,75,69,73,56,61,61,46,50,73,69,33,74,41,62,47,78,76,33,78,77,90,84,65,92,89,61,54,74,44,79,50,71,69,74,78,75,78,81,124

Nearest PDB structures (foldseek):
  4xd7-assembly1_A  TM=6.055E-01  e=3.128E+00  Bacillus sp. PS3
  4v4n-assembly1_BX  TM=2.122E-01  e=4.244E+00  Methanocaldococcus jannaschii

Foldseek 3Di:
DQVPDDQQKWKQWLVFWIWGWHDAADDAPDPGDPCCVVPVDDCRRPGNTDTDTPGDDDDDPPTDIDIHDDDPPPDD

pLDDT: mean 85.35, std 13.98, range [38.0, 98.19]

Radius of gyration: 15.34 Å; Cα contacts (8 Å, |Δi|>4): 119; chains: 1; bounding box: 49×21×33 Å

Mean predicted aligned error: 6.83 Å